Protein AF-A0A2N1N362-F1 (afdb_monomer_lite)

pLDDT: mean 77.59, std 15.9, range [37.56, 96.62]

Foldseek 3Di:
DVVVVVVVCVVDPPDDDDDADQLVRLVCQLQVQLCVVCVVVLVVVLVVLVVCLPDPVNLVVQCVVCVVVVHDDDRDDSDPPPPPDPVVVVVVVVCVPPPDNDPVNRVVVLVVVVCVLPPCPDPPPPSPSSSVVSVVSSCVNVVVVPPPPPD

Radius of gyration: 21.77 Å; chains: 1; bounding box: 70×34×48 Å

Sequence (151 aa):
MVSCARQLSLKFEHNDFIHYRCVAHILNLIVSTGLDIVKKNIKKLRKLMKVIKKSTKILEELENLSQLNNEVFLRPIINIKTRWNKSFNNATIDLSAQSHSTIAHSRVILLAIKIDLYANRGEDSLLKNVIIPMREKFKTYYEVLKEPTHI

Secondary structure (DSSP, 8-state):
-HHHHHHHHHHSTT-----PPPHHHHHHHHHHHHHHHHHHHHHHHHHHHHHHHH-HHHHHHHHHHHHHTT-PPPPP-S-------HHHHHHHHHHHHSSS--HHHHHHHHHHHHHHHH----TT-TTHHHHHHHHHHHHHHHGGGTS----

InterPro domains:
  IPR012337 Ribonuclease H-like superfamily [SSF53098] (14-146)
  IPR052035 Zinc finger BED domain-containing [PTHR46481] (12-93)

Structure (mmCIF, N/CA/C/O backbone):
data_AF-A0A2N1N362-F1
#
_entry.id   AF-A0A2N1N362-F1
#
loop_
_atom_site.group_PDB
_atom_site.id
_atom_site.type_symbol
_atom_site.label_atom_id
_atom_site.label_alt_id
_atom_site.label_comp_id
_atom_site.label_asym_id
_atom_site.label_entity_id
_atom_site.label_seq_id
_atom_site.pdbx_PDB_ins_code
_atom_site.Cartn_x
_atom_site.Cartn_y
_atom_site.Cartn_z
_atom_site.occupancy
_atom_site.B_iso_or_equiv
_atom_site.auth_seq_id
_atom_site.auth_comp_id
_atom_site.auth_asym_id
_atom_site.auth_atom_id
_atom_site.pdbx_PDB_model_num
ATOM 1 N N . MET A 1 1 ? 23.377 -5.707 2.893 1.00 48.53 1 MET A N 1
ATOM 2 C CA . MET A 1 1 ? 23.562 -5.863 1.430 1.00 48.53 1 MET A CA 1
ATOM 3 C C . MET A 1 1 ? 24.722 -5.041 0.871 1.00 48.53 1 MET A C 1
ATOM 5 O O . MET A 1 1 ? 25.555 -5.647 0.220 1.00 48.53 1 MET A O 1
ATOM 9 N N . VAL A 1 2 ? 24.867 -3.739 1.174 1.00 48.72 2 VAL A N 1
ATOM 10 C CA . VAL A 1 2 ? 26.028 -2.922 0.718 1.00 48.72 2 VAL A CA 1
ATOM 11 C C . VAL A 1 2 ? 27.387 -3.520 1.128 1.00 48.72 2 VAL A C 1
ATOM 13 O O . VAL A 1 2 ? 28.341 -3.482 0.360 1.00 48.72 2 VAL A O 1
ATOM 16 N N . SER A 1 3 ? 27.451 -4.149 2.307 1.00 52.03 3 SER A N 1
ATOM 17 C CA . SER A 1 3 ? 28.644 -4.857 2.799 1.00 52.03 3 SER A CA 1
ATOM 18 C C . SER A 1 3 ? 29.088 -6.021 1.891 1.00 52.03 3 SER A C 1
ATOM 20 O O . SER A 1 3 ? 30.275 -6.156 1.619 1.00 52.03 3 SER A O 1
ATOM 22 N N . CYS A 1 4 ? 28.150 -6.801 1.341 1.00 55.31 4 CYS A N 1
ATOM 23 C CA . CYS A 1 4 ? 28.477 -7.970 0.518 1.00 55.31 4 CYS A CA 1
ATOM 24 C C . CYS A 1 4 ? 29.042 -7.559 -0.851 1.00 55.31 4 CYS A C 1
ATOM 26 O O . CYS A 1 4 ? 30.064 -8.084 -1.272 1.00 55.31 4 CYS A O 1
ATOM 28 N N . ALA A 1 5 ? 28.445 -6.552 -1.501 1.00 58.78 5 ALA A N 1
ATOM 29 C CA . ALA A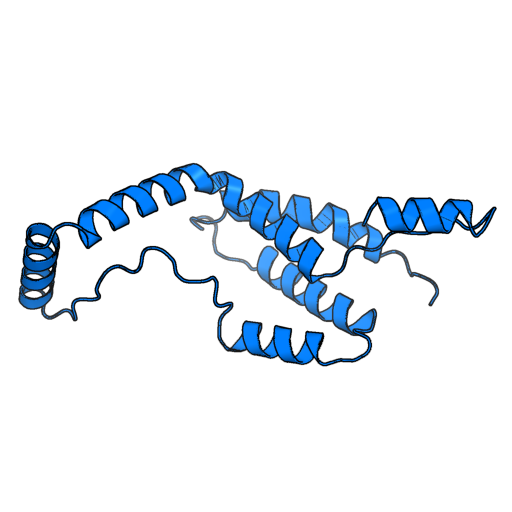 1 5 ? 28.956 -6.027 -2.771 1.00 58.78 5 ALA A CA 1
ATOM 30 C C . ALA A 1 5 ? 30.394 -5.498 -2.629 1.00 58.78 5 ALA A C 1
ATOM 32 O O . ALA A 1 5 ? 31.255 -5.831 -3.432 1.00 58.78 5 ALA A O 1
ATOM 33 N N . ARG A 1 6 ? 30.680 -4.759 -1.548 1.00 60.78 6 ARG A N 1
ATOM 34 C CA . ARG A 1 6 ? 32.031 -4.261 -1.257 1.00 60.78 6 ARG A CA 1
ATOM 35 C C . ARG A 1 6 ? 33.029 -5.393 -0.991 1.00 60.78 6 ARG A C 1
ATOM 37 O O . ARG A 1 6 ? 34.167 -5.307 -1.434 1.00 60.78 6 ARG A O 1
ATOM 44 N N . GLN A 1 7 ? 32.614 -6.447 -0.288 1.00 66.56 7 GLN A N 1
ATOM 45 C CA . GLN A 1 7 ? 33.455 -7.625 -0.048 1.00 66.56 7 GLN A CA 1
ATOM 46 C C . GLN A 1 7 ? 33.730 -8.422 -1.331 1.00 66.56 7 GLN A C 1
ATOM 48 O O . GLN A 1 7 ? 34.830 -8.938 -1.489 1.00 66.56 7 GLN A O 1
ATOM 53 N N . LEU A 1 8 ? 32.769 -8.494 -2.256 1.00 64.44 8 LEU A N 1
ATOM 54 C CA . LEU A 1 8 ? 32.941 -9.150 -3.555 1.00 64.44 8 LEU A CA 1
ATOM 55 C C . LEU A 1 8 ? 33.874 -8.352 -4.474 1.00 64.44 8 LEU A C 1
ATOM 57 O O . LEU A 1 8 ? 34.797 -8.938 -5.028 1.00 64.44 8 LEU A O 1
ATOM 61 N N . SER A 1 9 ? 33.721 -7.027 -4.557 1.00 64.00 9 SER A N 1
ATOM 62 C CA . SER A 1 9 ? 34.628 -6.164 -5.333 1.00 64.00 9 SER A CA 1
ATOM 63 C C . SER A 1 9 ? 36.080 -6.215 -4.848 1.00 64.00 9 SER A C 1
ATOM 65 O O . SER A 1 9 ? 36.991 -6.089 -5.653 1.00 64.00 9 SER A O 1
ATOM 67 N N . LEU A 1 10 ? 36.305 -6.414 -3.544 1.00 68.56 10 LEU A N 1
ATOM 68 C CA . LEU A 1 10 ? 37.652 -6.598 -2.987 1.00 68.56 10 LEU A CA 1
ATOM 69 C C . LEU A 1 10 ? 38.233 -7.989 -3.274 1.00 68.56 10 LEU A C 1
ATOM 71 O O . LEU A 1 10 ? 39.446 -8.150 -3.289 1.00 68.56 10 LEU A O 1
ATOM 75 N N . LYS A 1 11 ? 37.378 -9.003 -3.440 1.00 68.81 11 LYS A N 1
ATOM 76 C CA . LYS A 1 11 ? 37.794 -10.402 -3.618 1.00 68.81 11 LYS A CA 1
ATOM 77 C C . LYS A 1 11 ? 38.011 -10.778 -5.084 1.00 68.81 11 LYS A C 1
ATOM 79 O O . LYS A 1 11 ? 38.733 -11.726 -5.367 1.00 68.81 11 LYS A O 1
ATOM 84 N N . PHE A 1 12 ? 37.379 -10.047 -5.995 1.00 66.38 12 PHE A N 1
ATOM 85 C CA . PHE A 1 12 ? 37.507 -10.210 -7.435 1.00 66.38 12 PHE A CA 1
ATOM 86 C C . PHE A 1 12 ? 37.958 -8.869 -8.014 1.00 66.38 12 PHE A C 1
ATOM 88 O O . PHE A 1 12 ? 37.139 -8.070 -8.474 1.00 66.38 12 PHE A O 1
ATOM 95 N N . GLU A 1 13 ? 39.261 -8.598 -7.903 1.00 55.06 13 GLU A N 1
ATOM 96 C CA . GLU A 1 13 ? 39.890 -7.419 -8.497 1.00 55.06 13 GLU A CA 1
ATOM 97 C C . GLU A 1 13 ? 39.521 -7.350 -9.989 1.00 55.06 13 GLU A C 1
ATOM 99 O O . GLU A 1 13 ? 39.734 -8.307 -10.730 1.00 55.06 13 GLU A O 1
ATOM 104 N N . HIS A 1 14 ? 38.943 -6.217 -10.403 1.00 55.12 14 HIS A N 1
ATOM 105 C CA . HIS A 1 14 ? 38.547 -5.872 -11.780 1.00 55.12 14 HIS A CA 1
ATOM 106 C C . HIS A 1 14 ? 37.207 -6.386 -12.337 1.00 55.12 14 HIS A C 1
ATOM 108 O O . HIS A 1 14 ? 36.994 -6.256 -13.539 1.00 55.12 14 HIS A O 1
ATOM 114 N N . ASN A 1 15 ? 36.259 -6.852 -11.514 1.00 57.31 15 ASN A N 1
ATOM 115 C CA . ASN A 1 15 ? 34.876 -7.036 -11.986 1.00 57.31 15 ASN A CA 1
ATOM 116 C C . ASN A 1 15 ? 33.924 -5.943 -11.477 1.00 57.31 15 ASN A C 1
ATOM 118 O O . ASN A 1 15 ? 33.739 -5.759 -10.270 1.00 57.31 15 ASN A O 1
ATOM 122 N N . ASP A 1 16 ? 33.259 -5.264 -12.416 1.00 59.34 16 ASP A N 1
ATOM 123 C CA . ASP A 1 16 ? 32.153 -4.349 -12.137 1.00 59.34 16 ASP A CA 1
ATOM 124 C C . ASP A 1 16 ? 30.920 -5.151 -11.697 1.00 59.34 16 ASP A C 1
ATOM 126 O O . ASP A 1 16 ? 30.121 -5.641 -12.496 1.00 59.34 16 ASP A O 1
ATOM 130 N N . PHE A 1 17 ? 30.759 -5.320 -10.385 1.00 58.50 17 PHE A N 1
ATOM 131 C CA . PHE A 1 17 ? 29.572 -5.961 -9.829 1.00 58.50 17 PHE A CA 1
ATOM 132 C C . PHE A 1 17 ? 28.375 -5.011 -9.871 1.00 58.50 17 PHE A C 1
ATOM 134 O O . PHE A 1 17 ? 28.291 -4.044 -9.109 1.00 58.50 17 PHE A O 1
ATOM 141 N N . ILE A 1 18 ? 27.386 -5.338 -10.702 1.00 60.62 18 ILE A N 1
ATOM 142 C CA . ILE A 1 18 ? 26.112 -4.620 -10.732 1.00 60.62 18 ILE A CA 1
ATOM 143 C C . ILE A 1 18 ? 25.210 -5.151 -9.613 1.00 60.62 18 ILE A C 1
ATOM 145 O O . ILE A 1 18 ? 24.771 -6.302 -9.611 1.00 60.62 18 ILE A O 1
ATOM 149 N N . HIS A 1 19 ? 24.911 -4.300 -8.631 1.00 66.31 19 HIS A N 1
ATOM 150 C CA . HIS A 1 19 ? 24.011 -4.658 -7.537 1.00 66.31 19 HIS A CA 1
ATOM 151 C C . HIS A 1 19 ? 22.538 -4.536 -7.965 1.00 66.31 19 HIS A C 1
ATOM 153 O O . HIS A 1 19 ? 21.933 -3.459 -7.891 1.00 66.31 19 HIS A O 1
ATOM 159 N N . TYR A 1 20 ? 21.912 -5.664 -8.294 1.00 68.50 20 TYR A N 1
ATOM 160 C CA . TYR A 1 20 ? 20.466 -5.740 -8.512 1.00 68.50 20 TYR A CA 1
ATOM 161 C C . TYR A 1 20 ? 19.700 -5.869 -7.189 1.00 68.50 20 TYR A C 1
ATOM 163 O O . TYR A 1 20 ? 20.052 -6.640 -6.298 1.00 68.50 20 TYR A O 1
ATOM 171 N N . ARG A 1 21 ? 18.618 -5.098 -7.040 1.00 72.75 21 ARG A N 1
ATOM 172 C CA . ARG A 1 21 ? 17.688 -5.228 -5.906 1.00 72.75 21 ARG A CA 1
ATOM 173 C C . ARG A 1 21 ? 16.653 -6.302 -6.239 1.00 72.75 21 ARG A C 1
ATOM 175 O O . ARG A 1 21 ? 16.114 -6.290 -7.341 1.00 72.75 21 ARG A O 1
ATOM 182 N N . CYS A 1 22 ? 16.318 -7.179 -5.291 1.00 78.94 22 CYS A N 1
ATOM 183 C CA . CYS A 1 22 ? 15.215 -8.120 -5.499 1.00 78.94 22 CYS A CA 1
ATOM 184 C C . CYS A 1 22 ? 13.883 -7.370 -5.666 1.00 78.94 22 CYS A C 1
ATOM 186 O O . CYS A 1 22 ? 13.694 -6.272 -5.127 1.00 78.94 22 CYS A O 1
ATOM 188 N N . VAL A 1 23 ? 12.935 -7.971 -6.387 1.00 80.38 23 VAL A N 1
ATOM 189 C CA . VAL A 1 23 ? 11.653 -7.317 -6.688 1.00 80.38 23 VAL A CA 1
ATOM 190 C C . VAL A 1 23 ? 10.860 -6.995 -5.424 1.00 80.38 23 VAL A C 1
ATOM 192 O O . VAL A 1 23 ? 10.273 -5.920 -5.337 1.00 80.38 23 VAL A O 1
ATOM 195 N N . ALA A 1 24 ? 10.914 -7.856 -4.405 1.00 79.94 24 ALA A N 1
ATOM 196 C CA . ALA A 1 24 ? 10.298 -7.583 -3.108 1.00 79.94 24 ALA A CA 1
ATOM 197 C C . ALA A 1 24 ? 10.847 -6.294 -2.467 1.00 79.94 24 ALA A C 1
ATOM 199 O O . ALA A 1 24 ? 10.089 -5.487 -1.929 1.00 79.94 24 ALA A O 1
ATOM 200 N N . HIS A 1 25 ? 12.158 -6.058 -2.576 1.00 81.31 25 HIS A N 1
ATOM 201 C CA . HIS A 1 25 ? 12.791 -4.843 -2.062 1.00 81.31 25 HIS A CA 1
ATOM 202 C C . HIS A 1 25 ? 12.408 -3.608 -2.880 1.00 81.31 25 HIS A C 1
ATOM 204 O O . HIS A 1 25 ? 12.097 -2.566 -2.306 1.00 81.31 25 HIS A O 1
ATOM 210 N N . ILE A 1 26 ? 12.375 -3.722 -4.211 1.00 86.25 26 ILE A N 1
ATOM 211 C CA . ILE A 1 26 ? 11.909 -2.649 -5.105 1.00 86.25 26 ILE A CA 1
ATOM 212 C C . ILE A 1 26 ? 10.463 -2.267 -4.763 1.00 86.25 26 ILE A C 1
ATOM 214 O O . ILE A 1 26 ? 10.167 -1.093 -4.545 1.00 86.25 26 ILE A O 1
ATOM 218 N N . LEU A 1 27 ? 9.581 -3.258 -4.637 1.00 86.19 27 LEU A N 1
ATOM 219 C CA . LEU A 1 27 ? 8.179 -3.062 -4.288 1.00 86.19 27 LEU A CA 1
ATOM 220 C C . LEU A 1 27 ? 8.019 -2.392 -2.921 1.00 86.19 27 LEU A C 1
ATOM 222 O O . LEU A 1 27 ? 7.263 -1.430 -2.798 1.00 86.19 27 LEU A O 1
ATOM 226 N N . ASN A 1 28 ? 8.774 -2.833 -1.913 1.00 85.88 28 ASN A N 1
ATOM 227 C CA . ASN A 1 28 ?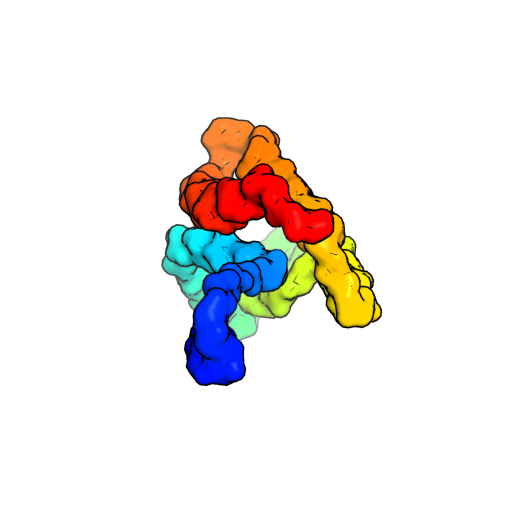 8.761 -2.207 -0.594 1.00 85.88 28 ASN A CA 1
ATOM 228 C C . ASN A 1 28 ? 9.168 -0.725 -0.653 1.00 85.88 28 ASN A C 1
ATOM 230 O O . ASN A 1 28 ? 8.531 0.111 -0.014 1.00 85.88 28 ASN A O 1
ATOM 234 N N . LEU A 1 29 ? 10.191 -0.377 -1.439 1.00 89.25 29 LEU A N 1
ATOM 235 C CA . LEU A 1 29 ? 10.631 1.013 -1.608 1.00 89.25 29 LEU A CA 1
ATOM 236 C C . LEU A 1 29 ? 9.576 1.871 -2.308 1.00 89.25 29 LEU A C 1
ATOM 238 O O . LEU A 1 29 ? 9.341 3.007 -1.894 1.00 89.25 29 LEU A O 1
ATOM 242 N N . ILE A 1 30 ? 8.924 1.329 -3.338 1.00 91.31 30 ILE A N 1
ATOM 243 C CA . ILE A 1 30 ? 7.844 2.012 -4.056 1.00 91.31 30 ILE A CA 1
ATOM 244 C C . ILE A 1 30 ? 6.675 2.269 -3.107 1.00 91.31 30 ILE A C 1
ATOM 246 O O . ILE A 1 30 ? 6.285 3.416 -2.915 1.00 91.31 30 ILE A O 1
ATOM 250 N N . VAL A 1 31 ? 6.160 1.225 -2.453 1.00 89.00 31 VAL A N 1
ATOM 251 C CA . VAL A 1 31 ? 5.015 1.330 -1.536 1.00 89.00 31 VAL A CA 1
ATOM 252 C C . VAL A 1 31 ? 5.324 2.255 -0.363 1.00 89.00 31 VAL A C 1
ATOM 254 O O . VAL A 1 31 ? 4.498 3.098 -0.025 1.00 89.00 31 VAL A O 1
ATOM 257 N N . SER A 1 32 ? 6.521 2.163 0.221 1.00 88.06 32 SER A N 1
ATOM 258 C CA . SER A 1 32 ? 6.935 3.051 1.316 1.00 88.06 32 SER A CA 1
ATOM 259 C C . SER A 1 32 ? 6.910 4.521 0.902 1.00 88.06 32 SER A C 1
ATOM 261 O O . SER A 1 32 ? 6.406 5.349 1.657 1.00 88.06 32 SER A O 1
ATOM 263 N N . THR A 1 33 ? 7.364 4.829 -0.318 1.00 93.06 33 THR A N 1
ATOM 264 C CA . THR A 1 33 ? 7.336 6.195 -0.866 1.00 93.06 33 THR A CA 1
ATOM 265 C C . THR A 1 33 ? 5.910 6.750 -0.910 1.00 93.06 33 THR A C 1
ATOM 267 O O . THR A 1 33 ? 5.670 7.874 -0.478 1.00 93.06 33 THR A O 1
ATOM 270 N N . GLY A 1 34 ? 4.939 5.950 -1.360 1.00 91.00 34 GLY A N 1
ATOM 271 C CA . GLY A 1 34 ? 3.532 6.357 -1.347 1.00 91.00 34 GLY A CA 1
ATOM 272 C C . GLY A 1 34 ? 2.956 6.481 0.069 1.00 91.00 34 GLY A C 1
ATOM 273 O O . GLY A 1 34 ? 2.265 7.450 0.392 1.00 91.00 34 GLY A O 1
ATOM 274 N N . LEU A 1 35 ? 3.260 5.519 0.946 1.00 89.56 35 LEU A N 1
ATOM 275 C CA . LEU A 1 35 ? 2.772 5.509 2.327 1.00 89.56 35 LEU A CA 1
ATOM 276 C C . LEU A 1 35 ? 3.279 6.694 3.151 1.00 89.56 35 LEU A C 1
ATOM 278 O O . LEU A 1 35 ? 2.578 7.127 4.068 1.00 89.56 35 LEU A O 1
ATOM 282 N N . ASP A 1 36 ? 4.462 7.226 2.843 1.00 91.31 36 ASP A N 1
ATOM 283 C CA . ASP A 1 36 ? 5.014 8.374 3.559 1.00 91.31 36 ASP A CA 1
ATOM 284 C C . ASP A 1 36 ? 4.145 9.635 3.413 1.00 91.31 36 ASP A C 1
ATOM 286 O O . ASP A 1 36 ? 4.011 10.389 4.379 1.00 91.31 36 ASP A O 1
ATOM 290 N N . ILE A 1 37 ? 3.440 9.802 2.290 1.00 92.94 37 ILE A N 1
ATOM 291 C CA . ILE A 1 37 ? 2.527 10.936 2.058 1.00 92.94 37 ILE A CA 1
ATOM 292 C C . ILE A 1 37 ? 1.333 10.892 3.009 1.00 92.94 37 ILE A C 1
ATOM 294 O O . ILE A 1 37 ? 0.958 11.890 3.622 1.00 92.94 37 ILE A O 1
ATOM 298 N N . VAL A 1 38 ? 0.741 9.710 3.176 1.00 89.56 38 VAL A N 1
ATOM 299 C CA . VAL A 1 38 ? -0.452 9.504 4.013 1.00 89.56 38 VAL A CA 1
ATOM 300 C C . VAL A 1 38 ? -0.107 9.094 5.444 1.00 89.56 38 VAL A C 1
ATOM 302 O O . VAL A 1 38 ? -0.991 8.856 6.269 1.00 89.56 38 VAL A O 1
ATOM 305 N N . LYS A 1 39 ? 1.182 9.054 5.797 1.00 89.62 39 LYS A N 1
ATOM 306 C CA . LYS A 1 39 ? 1.689 8.587 7.094 1.00 89.62 39 LYS A CA 1
ATOM 307 C C . LYS A 1 39 ? 1.059 9.310 8.274 1.00 89.62 39 LYS A C 1
ATOM 309 O O . LYS A 1 39 ? 0.750 8.681 9.289 1.00 89.62 39 LYS A O 1
ATOM 314 N N . LYS A 1 40 ? 0.850 10.627 8.163 1.00 91.62 40 LYS A N 1
ATOM 315 C CA . LYS A 1 40 ? 0.213 11.436 9.216 1.00 91.62 40 LYS A CA 1
ATOM 316 C C . LYS A 1 40 ? -1.251 11.036 9.409 1.00 91.62 40 LYS A C 1
ATOM 318 O O . LYS A 1 40 ? -1.671 10.830 10.548 1.00 91.62 40 LYS A O 1
ATOM 323 N N . ASN A 1 41 ? -2.002 10.874 8.322 1.00 90.25 41 ASN A N 1
ATOM 324 C CA . ASN A 1 41 ? -3.398 10.434 8.342 1.00 90.25 41 ASN A CA 1
ATOM 325 C C . ASN A 1 41 ? -3.514 9.020 8.918 1.00 90.25 41 ASN A C 1
ATOM 327 O O . ASN A 1 41 ? -4.296 8.803 9.839 1.00 90.25 41 ASN A O 1
ATOM 331 N N . ILE A 1 42 ? -2.652 8.097 8.482 1.00 88.12 42 ILE A N 1
ATOM 332 C CA . ILE A 1 42 ? -2.581 6.734 9.023 1.00 88.12 42 ILE A CA 1
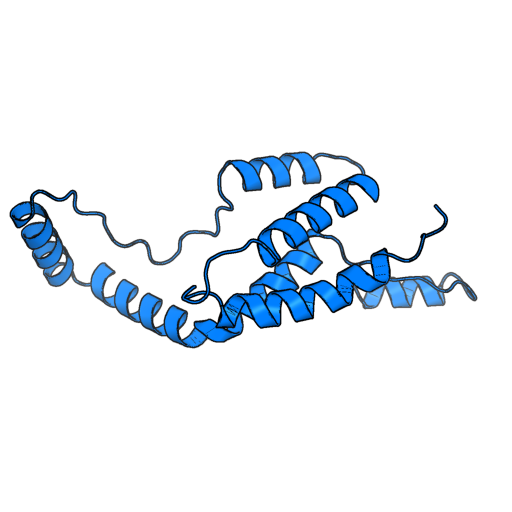ATOM 333 C C . ILE A 1 42 ? -2.295 6.758 10.533 1.00 88.12 42 ILE A C 1
ATOM 335 O O . ILE A 1 42 ? -2.937 6.039 11.298 1.00 88.12 42 ILE A O 1
ATOM 339 N N . LYS A 1 43 ? -1.353 7.589 11.001 1.00 90.25 43 LYS A N 1
ATOM 340 C CA . LYS A 1 43 ? -1.060 7.735 12.439 1.00 90.25 43 LYS A CA 1
ATOM 341 C C . LYS A 1 43 ? -2.271 8.253 13.222 1.00 90.25 43 LYS A C 1
ATOM 343 O O . LYS A 1 43 ? -2.569 7.707 14.284 1.00 90.25 43 LYS A O 1
ATOM 348 N N . LYS A 1 44 ? -2.969 9.273 12.708 1.00 92.81 44 LYS A N 1
ATOM 349 C CA . LYS A 1 44 ? -4.193 9.814 13.325 1.00 92.81 44 LYS A CA 1
ATOM 350 C C . LYS A 1 44 ? -5.290 8.752 13.404 1.00 92.81 44 LYS A C 1
ATOM 352 O O . LYS A 1 44 ? -5.813 8.516 14.490 1.00 92.81 44 LYS A O 1
ATOM 357 N N . LEU A 1 45 ? -5.557 8.059 12.298 1.00 90.81 45 LEU A N 1
ATOM 358 C CA . LEU A 1 45 ? -6.546 6.984 12.233 1.00 90.81 45 LEU A CA 1
ATOM 359 C C . LEU A 1 45 ? -6.216 5.864 13.226 1.00 90.81 45 LEU A C 1
ATOM 361 O O . LEU A 1 45 ? -7.068 5.455 14.005 1.00 90.81 45 LEU A O 1
ATOM 365 N N . ARG A 1 46 ? -4.953 5.425 13.291 1.00 90.56 46 ARG A N 1
ATOM 366 C CA . ARG A 1 46 ? -4.512 4.424 14.277 1.00 90.56 46 ARG A CA 1
ATOM 367 C C . ARG A 1 46 ? -4.699 4.890 15.719 1.00 90.56 46 ARG A C 1
ATOM 369 O O . ARG A 1 46 ? -5.024 4.068 16.572 1.00 90.56 46 ARG A O 1
ATOM 376 N N . LYS A 1 47 ? -4.478 6.175 16.016 1.00 92.25 47 LYS A N 1
ATOM 377 C CA . LYS A 1 47 ? -4.719 6.736 17.355 1.00 92.25 47 LYS A CA 1
ATOM 378 C C . LYS A 1 47 ? -6.210 6.704 17.694 1.00 92.25 47 LYS A C 1
ATOM 380 O O . LYS A 1 47 ? -6.552 6.228 18.770 1.00 92.25 47 LYS A O 1
ATOM 385 N N . LEU A 1 48 ? -7.073 7.119 16.768 1.00 92.19 48 LEU A N 1
ATOM 386 C CA . LEU A 1 48 ? -8.526 7.049 16.930 1.00 92.19 48 LEU A CA 1
ATOM 387 C C . LEU A 1 48 ? -8.998 5.606 17.153 1.00 92.19 48 LEU A C 1
ATOM 389 O O . LEU A 1 48 ? -9.680 5.323 18.130 1.00 92.19 48 LEU A O 1
ATOM 393 N N . MET A 1 49 ? -8.547 4.667 16.319 1.00 91.62 49 MET A N 1
ATOM 394 C CA . MET A 1 49 ? -8.905 3.251 16.446 1.00 91.62 49 MET A CA 1
ATOM 395 C C . MET A 1 49 ? -8.457 2.641 17.776 1.00 91.62 49 MET A C 1
ATOM 397 O O . MET A 1 49 ? -9.158 1.803 18.334 1.00 91.62 49 MET A O 1
ATOM 401 N N . LYS A 1 50 ? -7.315 3.079 18.324 1.00 91.88 50 LYS A N 1
ATOM 402 C CA . LYS A 1 50 ? -6.879 2.690 19.674 1.00 91.88 50 LYS A CA 1
ATOM 403 C C . LYS A 1 50 ? -7.813 3.209 20.765 1.00 91.88 50 LYS A C 1
ATOM 405 O O . LYS A 1 50 ? -8.017 2.489 21.735 1.00 91.88 50 LYS A O 1
ATOM 410 N N . VAL A 1 51 ? -8.336 4.427 20.628 1.00 93.19 51 VAL A N 1
ATOM 411 C CA . VAL A 1 51 ? -9.299 4.999 21.583 1.00 93.19 51 VAL A CA 1
ATOM 412 C C . VAL A 1 51 ? -10.603 4.213 21.533 1.00 93.19 51 VAL A C 1
ATOM 414 O O . VAL A 1 51 ? -11.030 3.702 22.562 1.00 93.19 51 VAL A O 1
ATOM 417 N N . ILE A 1 52 ? -11.162 4.026 20.334 1.00 93.25 52 ILE A N 1
ATOM 418 C CA . ILE A 1 52 ? -12.416 3.287 20.136 1.00 93.25 52 ILE A CA 1
ATOM 419 C C . ILE A 1 52 ? -12.285 1.863 20.678 1.00 93.25 52 ILE A C 1
ATOM 421 O O . ILE A 1 52 ? -13.081 1.445 21.504 1.00 93.25 52 ILE A O 1
ATOM 425 N N . LYS A 1 53 ? -11.222 1.137 20.311 1.00 90.75 53 LYS A N 1
ATOM 426 C CA . LYS A 1 53 ? -11.022 -0.245 20.771 1.00 90.75 53 LYS A CA 1
ATOM 427 C C . LYS A 1 53 ? -10.888 -0.373 22.297 1.00 90.75 53 LYS A C 1
ATOM 429 O O . LYS A 1 53 ? -11.184 -1.434 22.834 1.00 90.75 53 LYS A O 1
ATOM 434 N N . LYS A 1 54 ? -10.391 0.659 22.986 1.00 92.31 54 LYS A N 1
ATOM 435 C CA . LYS A 1 54 ? -10.205 0.646 24.447 1.00 92.31 54 LYS A CA 1
ATOM 436 C C . LYS A 1 54 ? -11.453 1.059 25.225 1.00 92.31 54 LYS A C 1
ATOM 438 O O . LYS A 1 54 ? -11.510 0.787 26.417 1.00 92.31 54 LYS A O 1
ATOM 443 N N . SER A 1 55 ? -12.403 1.739 24.592 1.00 95.44 55 SER A N 1
ATOM 444 C CA . SER A 1 55 ? -13.603 2.234 25.258 1.00 95.44 55 SER A CA 1
ATOM 445 C C . SER A 1 55 ? -14.770 1.288 25.005 1.00 95.44 55 SER A C 1
ATOM 447 O O . SER A 1 55 ? -15.255 1.189 23.881 1.00 95.44 55 SER A O 1
ATOM 449 N N . THR A 1 56 ? -15.234 0.609 26.055 1.00 94.50 56 THR A N 1
ATOM 450 C CA . THR A 1 56 ? -16.444 -0.225 25.991 1.00 94.50 56 THR A CA 1
ATOM 451 C C . THR A 1 56 ? -17.669 0.609 25.634 1.00 94.50 56 THR A C 1
ATOM 453 O O . THR A 1 56 ? -18.377 0.254 24.702 1.00 94.50 56 THR A O 1
ATOM 456 N N . LYS A 1 57 ? -17.823 1.782 26.261 1.00 96.62 57 LYS A N 1
ATOM 457 C CA . LYS A 1 57 ? -18.923 2.716 25.994 1.00 96.62 57 LYS A CA 1
ATOM 458 C C . LYS A 1 57 ? -19.024 3.115 24.517 1.00 96.62 57 LYS A C 1
ATOM 460 O O . LYS A 1 57 ? -20.096 3.022 23.938 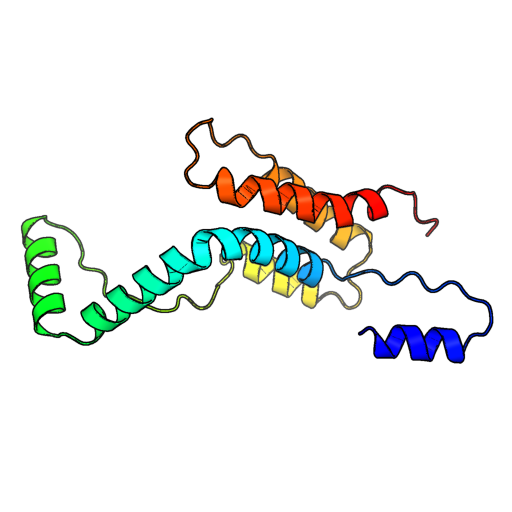1.00 96.62 57 LYS A O 1
ATOM 465 N N . ILE A 1 58 ? -17.912 3.514 23.887 1.00 95.38 58 ILE A N 1
ATOM 466 C CA . ILE A 1 58 ? -17.930 3.882 22.459 1.00 95.38 58 ILE A CA 1
ATOM 467 C C . ILE A 1 58 ? -18.264 2.663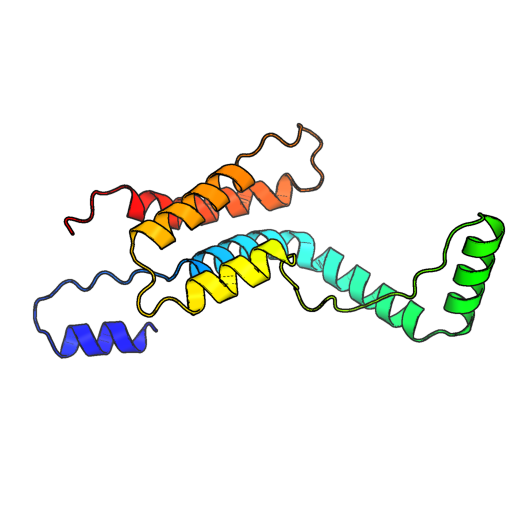 21.588 1.00 95.38 58 ILE A C 1
ATOM 469 O O . ILE A 1 58 ? -18.966 2.797 20.593 1.00 95.38 58 ILE A O 1
ATOM 473 N N . LEU A 1 59 ? -17.754 1.474 21.927 1.00 95.06 59 LEU A N 1
ATOM 474 C CA . LEU A 1 59 ? -18.066 0.258 21.171 1.00 95.06 59 LEU A CA 1
ATOM 475 C C . LEU A 1 59 ? -19.551 -0.103 21.260 1.00 95.06 59 LEU A C 1
ATOM 477 O O . LEU A 1 59 ? -20.127 -0.438 20.235 1.00 95.06 59 LEU A O 1
ATOM 481 N N . GLU A 1 60 ? -20.155 0.005 22.442 1.00 95.56 60 GLU A N 1
ATOM 482 C CA . GLU A 1 60 ? -21.589 -0.220 22.652 1.00 95.56 60 GLU A CA 1
ATOM 483 C C . GLU A 1 60 ? -22.435 0.808 21.891 1.00 95.56 60 GLU A C 1
ATOM 485 O O . GLU A 1 60 ? -23.379 0.436 21.203 1.00 95.56 60 GLU A O 1
ATOM 490 N N . GLU A 1 61 ? -22.067 2.092 21.935 1.00 95.62 61 GLU A N 1
ATOM 491 C CA . GLU A 1 61 ? -22.750 3.136 21.161 1.00 95.62 61 GLU A CA 1
ATOM 492 C C . GLU A 1 61 ? -22.679 2.866 19.649 1.00 95.62 61 GLU A C 1
ATOM 494 O O . GLU A 1 61 ? -23.689 2.968 18.955 1.00 95.62 61 GLU A O 1
ATOM 499 N N . LEU A 1 62 ? -21.512 2.472 19.129 1.00 94.69 62 LEU A N 1
ATOM 500 C CA . LEU A 1 62 ? -21.351 2.122 17.714 1.00 94.69 62 LEU A CA 1
ATOM 501 C C . LEU A 1 62 ? -22.128 0.854 17.328 1.00 94.69 62 LEU A C 1
ATOM 503 O O . LEU A 1 62 ? -22.672 0.781 16.226 1.00 94.69 62 LEU A O 1
ATOM 507 N N . GLU A 1 63 ? -22.181 -0.140 18.214 1.00 95.25 63 GLU A N 1
ATOM 508 C CA . GLU A 1 63 ? -22.934 -1.378 18.005 1.00 95.25 63 GLU A CA 1
ATOM 509 C C . GLU A 1 63 ? -24.441 -1.099 17.961 1.00 95.25 63 GLU A C 1
ATOM 511 O O . GLU A 1 63 ? -25.110 -1.525 17.021 1.00 95.25 63 GLU A O 1
ATOM 516 N N . ASN A 1 64 ? -24.949 -0.278 18.883 1.00 96.00 64 ASN A N 1
ATOM 517 C CA . ASN A 1 64 ? -26.345 0.162 18.896 1.00 96.00 64 ASN A CA 1
ATOM 518 C C . ASN A 1 64 ? -26.709 0.953 17.631 1.00 96.00 64 ASN A C 1
ATOM 520 O O . ASN A 1 64 ? -27.753 0.709 17.030 1.00 96.00 64 ASN A O 1
ATOM 524 N N . LEU A 1 65 ? -25.843 1.871 17.186 1.00 95.75 65 LEU A N 1
ATOM 525 C CA . LEU A 1 65 ? -26.048 2.610 15.934 1.00 95.75 65 LEU A CA 1
ATOM 526 C C . LEU A 1 65 ? -26.084 1.680 14.714 1.00 95.75 65 LEU A C 1
ATOM 528 O O . LEU A 1 65 ? -26.904 1.875 13.821 1.00 95.75 65 LEU A O 1
ATOM 532 N N . SER A 1 66 ? -25.229 0.655 14.689 1.00 94.50 66 SER A N 1
ATOM 533 C CA . SER A 1 66 ? -25.224 -0.337 13.606 1.00 94.50 66 SER A CA 1
ATOM 534 C C . SER A 1 66 ? -26.529 -1.136 13.593 1.00 94.50 66 SER A C 1
ATOM 536 O O . SER A 1 66 ? -27.136 -1.298 12.539 1.00 94.50 66 SER A O 1
ATOM 538 N N . GLN A 1 67 ? -27.015 -1.562 14.765 1.00 94.31 67 GLN A N 1
ATOM 539 C CA . GLN A 1 67 ? -28.295 -2.266 14.898 1.00 94.31 67 GLN A CA 1
ATOM 540 C C . GLN A 1 67 ? -29.480 -1.406 14.441 1.00 94.31 67 GLN A C 1
ATOM 542 O O . GLN A 1 67 ? -30.331 -1.897 13.706 1.00 94.31 67 GLN A O 1
ATOM 547 N N . LEU A 1 68 ? -29.512 -0.119 14.809 1.00 96.38 68 LEU A N 1
ATOM 548 C CA . LEU A 1 68 ? -30.547 0.823 14.359 1.00 96.38 68 LEU A CA 1
ATOM 549 C C . LEU A 1 68 ? -30.571 0.988 12.832 1.00 96.38 68 LEU A C 1
ATOM 551 O O . LEU A 1 68 ? -31.638 1.171 12.251 1.00 96.38 68 LEU A O 1
ATOM 555 N N . ASN A 1 69 ? -29.409 0.884 12.186 1.00 95.19 69 ASN A N 1
ATOM 556 C CA . ASN A 1 69 ? -29.273 0.967 10.734 1.00 95.19 69 ASN A CA 1
ATOM 557 C C . ASN A 1 69 ? -29.425 -0.391 10.020 1.00 95.19 69 ASN A C 1
ATOM 559 O O . ASN A 1 69 ? -29.258 -0.449 8.804 1.00 95.19 69 ASN A O 1
ATOM 563 N N . ASN A 1 70 ? -29.737 -1.480 10.737 1.00 94.69 70 ASN A N 1
ATOM 564 C CA . ASN A 1 70 ? -29.726 -2.856 10.216 1.00 94.69 70 ASN A CA 1
ATOM 565 C C . ASN A 1 70 ? -28.380 -3.270 9.583 1.00 94.69 70 ASN A C 1
ATOM 567 O O . ASN A 1 70 ? -28.333 -4.047 8.627 1.00 94.69 70 ASN A O 1
ATOM 571 N N . GLU A 1 71 ? -27.270 -2.771 10.124 1.00 94.81 71 GLU A N 1
ATOM 572 C CA . GLU A 1 71 ? -25.912 -3.086 9.686 1.00 94.81 71 GLU A CA 1
ATOM 573 C C . GLU A 1 71 ? -25.211 -4.042 10.660 1.00 94.81 71 GLU A C 1
ATOM 575 O O . GLU A 1 71 ? -25.380 -3.986 11.881 1.00 94.81 71 GLU A O 1
ATOM 580 N N . VAL A 1 72 ? -24.359 -4.918 10.122 1.00 92.62 72 VAL A N 1
ATOM 581 C CA . VAL A 1 72 ? -23.516 -5.793 10.945 1.00 92.62 72 VAL A CA 1
ATOM 582 C C . VAL A 1 72 ? -22.388 -4.970 11.559 1.00 92.62 72 VAL A C 1
ATOM 584 O O . VAL A 1 72 ? -21.520 -4.457 10.850 1.00 92.62 72 VAL A O 1
ATOM 587 N N . PHE A 1 73 ? -22.347 -4.905 12.889 1.00 92.12 73 PHE A N 1
ATOM 588 C CA . PHE A 1 73 ? -21.261 -4.231 13.588 1.00 92.12 73 PHE A CA 1
ATOM 589 C C . PHE A 1 73 ? -19.941 -5.008 13.461 1.00 92.12 73 PHE A C 1
ATOM 591 O O . PHE A 1 73 ? -19.799 -6.138 13.934 1.00 92.12 73 PHE A O 1
ATOM 598 N N . LEU A 1 74 ? -18.933 -4.375 12.857 1.00 89.06 74 LEU A N 1
ATOM 599 C CA . LEU A 1 74 ? -17.582 -4.923 12.747 1.00 89.06 74 LEU A CA 1
ATOM 600 C C . LEU A 1 74 ? -16.647 -4.250 13.752 1.00 89.06 74 LEU A C 1
ATOM 602 O O . LEU A 1 74 ? -16.369 -3.052 13.678 1.00 89.06 74 LEU A O 1
ATOM 606 N N . ARG A 1 75 ? -16.087 -5.041 14.675 1.00 87.00 75 ARG A N 1
ATOM 607 C CA . ARG A 1 75 ? -15.155 -4.512 15.679 1.00 87.00 75 ARG A CA 1
ATOM 608 C C . ARG A 1 75 ? -13.864 -3.981 15.029 1.00 87.00 75 ARG A C 1
ATOM 610 O O . ARG A 1 75 ? -13.249 -4.686 14.225 1.00 87.00 75 ARG A O 1
ATOM 617 N N . PRO A 1 76 ? -13.374 -2.790 15.429 1.00 84.75 76 PRO A N 1
ATOM 618 C CA . PRO A 1 76 ? -12.168 -2.202 14.852 1.00 84.75 76 PRO A CA 1
ATOM 619 C C . PRO A 1 76 ? -10.897 -3.048 15.025 1.00 84.75 76 PRO A C 1
ATOM 621 O O . PRO A 1 76 ? -10.500 -3.418 16.137 1.00 84.75 76 PRO A O 1
ATOM 624 N N . ILE A 1 77 ? -10.174 -3.256 13.921 1.00 83.00 77 ILE A N 1
ATOM 625 C CA . ILE A 1 77 ? -8.862 -3.915 13.890 1.00 83.00 77 ILE A CA 1
ATOM 626 C C . ILE A 1 77 ? -7.783 -2.862 13.602 1.00 83.00 77 ILE A C 1
ATOM 628 O O . ILE A 1 77 ? -7.697 -2.316 12.509 1.00 83.00 77 ILE A O 1
ATOM 632 N N . ILE A 1 78 ? -6.926 -2.573 14.588 1.00 75.62 78 ILE A N 1
ATOM 633 C CA . ILE A 1 78 ? -5.916 -1.493 14.503 1.00 75.62 78 ILE A CA 1
ATOM 634 C C . ILE A 1 78 ? -4.802 -1.811 13.498 1.00 75.62 78 ILE A C 1
ATOM 636 O O . ILE A 1 78 ? -4.313 -0.929 12.793 1.00 75.62 78 ILE A O 1
ATOM 640 N N . ASN A 1 79 ? -4.372 -3.070 13.476 1.00 68.38 79 ASN A N 1
ATOM 641 C CA . ASN A 1 79 ? -3.341 -3.555 12.579 1.00 68.38 79 ASN A CA 1
ATOM 642 C C . ASN A 1 79 ? -3.924 -4.731 11.814 1.00 68.38 79 ASN A C 1
ATOM 644 O O . ASN A 1 79 ? -3.976 -5.849 12.324 1.00 68.38 79 ASN A O 1
ATOM 648 N N . ILE A 1 80 ? -4.312 -4.487 10.571 1.00 59.62 80 ILE A N 1
ATOM 649 C CA . ILE A 1 80 ? -4.287 -5.553 9.583 1.00 59.62 80 ILE A CA 1
ATOM 650 C C . ILE A 1 80 ? -2.791 -5.833 9.418 1.00 59.62 80 ILE A C 1
ATOM 652 O O . ILE A 1 80 ? -2.067 -4.974 8.908 1.00 59.62 80 ILE A O 1
ATOM 656 N N . LYS A 1 81 ? -2.284 -6.976 9.923 1.00 55.84 81 LYS A N 1
ATOM 657 C CA . LYS A 1 81 ? -1.023 -7.521 9.379 1.00 55.84 81 LYS A CA 1
ATOM 658 C C . LYS A 1 81 ? -1.227 -7.426 7.882 1.00 55.84 81 LYS A C 1
ATOM 660 O O . LYS A 1 81 ? -2.255 -7.937 7.452 1.00 55.84 81 LYS A O 1
ATOM 665 N N . THR A 1 82 ? -0.372 -6.717 7.151 1.00 51.53 82 THR A N 1
ATOM 666 C CA . THR A 1 82 ? -0.447 -6.554 5.695 1.00 51.53 82 THR A CA 1
ATOM 667 C C . THR A 1 82 ? -0.420 -7.938 5.049 1.00 51.53 82 THR A C 1
ATOM 669 O O . THR A 1 82 ? 0.587 -8.402 4.534 1.00 51.53 82 THR A O 1
ATOM 672 N N . ARG A 1 83 ? -1.550 -8.641 5.114 1.00 42.72 83 ARG A N 1
ATOM 673 C CA . ARG A 1 83 ? -1.919 -9.712 4.229 1.00 42.72 83 ARG A CA 1
ATOM 674 C C . ARG A 1 83 ? -2.221 -8.947 2.966 1.00 42.72 83 ARG A C 1
ATOM 676 O O . ARG A 1 83 ? -3.336 -8.491 2.734 1.00 42.72 83 ARG A O 1
ATOM 683 N N . TRP A 1 84 ? -1.171 -8.784 2.175 1.00 47.56 84 TRP A N 1
ATOM 684 C CA . TRP A 1 84 ? -1.272 -9.066 0.760 1.00 47.56 84 TRP A CA 1
ATOM 685 C C . TRP A 1 84 ? -2.439 -10.039 0.557 1.00 47.56 84 TRP A C 1
ATOM 687 O O . TRP A 1 84 ? -2.498 -11.069 1.240 1.00 47.56 84 TRP A O 1
ATOM 697 N N . ASN A 1 85 ? -3.430 -9.636 -0.239 1.00 47.09 85 ASN A N 1
ATOM 698 C CA . ASN A 1 85 ? -4.618 -10.447 -0.503 1.00 47.09 85 ASN A CA 1
ATOM 699 C C . ASN A 1 85 ? -4.215 -11.918 -0.752 1.00 47.09 85 ASN A C 1
ATOM 701 O O . ASN A 1 85 ? -3.080 -12.192 -1.142 1.00 47.09 85 ASN A O 1
ATOM 705 N N . LYS A 1 86 ? -5.104 -12.887 -0.485 1.00 54.00 86 LYS A N 1
ATOM 706 C CA . LYS A 1 86 ? -4.764 -14.325 -0.579 1.00 54.00 86 LYS A CA 1
ATOM 707 C C . LYS A 1 86 ? -4.009 -14.645 -1.879 1.00 54.00 86 LYS A C 1
ATOM 709 O O . LYS A 1 86 ? -3.018 -15.362 -1.841 1.00 54.00 86 LYS A O 1
ATOM 714 N N . SER A 1 87 ? -4.407 -14.007 -2.978 1.00 48.97 87 SER A N 1
ATOM 715 C CA . SER A 1 87 ? -3.744 -14.068 -4.281 1.00 48.97 87 SER A CA 1
ATOM 716 C C . SER A 1 87 ? -2.274 -13.627 -4.258 1.00 48.97 87 SER A C 1
ATOM 718 O O . SER A 1 87 ? -1.419 -14.353 -4.746 1.00 48.97 87 SER A O 1
ATOM 720 N N . PHE A 1 88 ? -1.941 -12.481 -3.664 1.00 55.12 88 PHE A N 1
ATOM 721 C CA . PHE A 1 88 ? -0.567 -11.990 -3.585 1.00 55.12 88 PHE A CA 1
ATOM 722 C C . PHE A 1 88 ? 0.267 -12.751 -2.549 1.00 55.12 88 PHE A C 1
ATOM 724 O O . PHE A 1 88 ? 1.452 -12.984 -2.773 1.00 55.12 88 PHE A O 1
ATOM 731 N N . ASN A 1 89 ? -0.328 -13.188 -1.435 1.00 58.25 89 ASN A N 1
ATOM 732 C CA . ASN A 1 89 ? 0.368 -14.064 -0.490 1.00 58.25 89 ASN A CA 1
ATOM 733 C C . ASN A 1 89 ? 0.741 -15.402 -1.147 1.00 58.25 89 ASN A C 1
ATOM 735 O O . ASN A 1 89 ? 1.876 -15.840 -1.005 1.00 58.25 89 ASN A O 1
ATOM 739 N N . ASN A 1 90 ? -0.182 -16.004 -1.903 1.00 65.38 90 ASN A N 1
ATOM 740 C CA . ASN A 1 90 ? 0.083 -17.222 -2.666 1.00 65.38 90 ASN A CA 1
ATOM 741 C C . ASN A 1 90 ? 1.168 -16.982 -3.716 1.00 65.38 90 ASN A C 1
ATOM 743 O O . ASN A 1 90 ? 2.168 -17.680 -3.696 1.00 65.38 90 ASN A O 1
ATOM 747 N N . ALA A 1 91 ? 1.059 -15.918 -4.519 1.00 60.47 91 ALA A N 1
ATOM 748 C CA . ALA A 1 91 ? 2.098 -15.569 -5.486 1.00 60.47 91 ALA A CA 1
ATOM 749 C C . ALA A 1 91 ? 3.467 -15.355 -4.817 1.00 60.47 91 ALA A C 1
ATOM 751 O O . ALA A 1 91 ? 4.483 -15.779 -5.349 1.00 60.47 91 ALA A O 1
ATOM 752 N N . THR A 1 92 ? 3.514 -14.737 -3.632 1.00 59.12 92 THR A N 1
ATOM 753 C CA . THR A 1 92 ? 4.764 -14.562 -2.878 1.00 59.12 92 THR A CA 1
ATOM 754 C C . THR A 1 92 ? 5.324 -15.902 -2.418 1.00 59.12 92 THR A C 1
ATOM 756 O O . THR A 1 92 ? 6.523 -16.113 -2.553 1.00 59.12 92 THR A O 1
ATOM 759 N N . ILE A 1 93 ? 4.487 -16.801 -1.891 1.00 63.69 93 ILE A N 1
ATOM 760 C CA . ILE A 1 93 ? 4.892 -18.156 -1.493 1.00 63.69 93 ILE A CA 1
ATOM 761 C C . ILE A 1 93 ? 5.413 -18.923 -2.708 1.00 63.69 93 ILE A C 1
ATOM 763 O O . ILE A 1 93 ? 6.517 -19.448 -2.641 1.00 63.69 93 ILE A O 1
ATOM 767 N N . ASP A 1 94 ? 4.686 -18.905 -3.822 1.00 65.62 94 ASP A N 1
ATOM 768 C CA . ASP A 1 94 ? 5.054 -19.602 -5.055 1.00 65.62 94 ASP A CA 1
ATOM 769 C C . ASP A 1 94 ? 6.379 -19.070 -5.617 1.00 65.62 94 ASP A C 1
ATOM 771 O O . ASP A 1 94 ? 7.268 -19.842 -5.960 1.00 65.62 94 ASP A O 1
ATOM 775 N N . LEU A 1 95 ? 6.561 -17.746 -5.638 1.00 59.09 95 LEU A N 1
ATOM 776 C CA . LEU A 1 95 ? 7.804 -17.101 -6.071 1.00 59.09 95 LEU A CA 1
ATOM 777 C C . LEU A 1 95 ? 8.973 -17.346 -5.109 1.00 59.09 95 LEU A C 1
ATOM 779 O O . LEU A 1 95 ? 10.116 -17.411 -5.550 1.00 59.09 95 LEU A O 1
ATOM 783 N N . SER A 1 96 ? 8.703 -17.462 -3.806 1.00 57.72 96 SER A N 1
ATOM 784 C CA . SER A 1 96 ? 9.726 -17.715 -2.778 1.00 57.72 96 SER A CA 1
ATOM 785 C C . SER A 1 96 ? 10.098 -19.195 -2.672 1.00 57.72 96 SER A C 1
ATOM 787 O O . SER A 1 96 ? 11.183 -19.514 -2.199 1.00 57.72 96 SER A O 1
ATOM 789 N N . ALA A 1 97 ? 9.203 -20.093 -3.092 1.00 63.38 97 ALA A N 1
ATOM 790 C CA . ALA A 1 97 ? 9.422 -21.535 -3.144 1.00 63.38 97 ALA A CA 1
ATOM 791 C C . ALA A 1 97 ? 10.250 -21.963 -4.368 1.00 63.38 97 ALA A C 1
ATOM 793 O O . ALA A 1 97 ? 10.757 -23.082 -4.407 1.00 63.38 97 ALA A O 1
ATOM 794 N N . GLN A 1 98 ? 10.419 -21.082 -5.359 1.00 61.38 98 GLN A N 1
ATOM 795 C CA . GLN A 1 98 ? 11.332 -21.316 -6.471 1.00 61.38 98 GLN A CA 1
ATOM 796 C C . GLN A 1 98 ? 12.780 -21.175 -5.992 1.00 61.38 98 GLN A C 1
ATOM 798 O O . GLN A 1 98 ? 13.195 -20.114 -5.528 1.00 61.38 98 GLN A O 1
ATOM 803 N N . SER A 1 99 ? 13.568 -22.241 -6.154 1.00 56.00 99 SER A N 1
ATOM 804 C CA . SER A 1 99 ? 14.989 -22.306 -5.778 1.00 56.00 99 SER A CA 1
ATOM 805 C C . SER A 1 99 ? 15.836 -21.188 -6.400 1.00 56.00 99 SER A C 1
ATOM 807 O O . SER A 1 99 ? 16.804 -20.740 -5.789 1.00 56.00 99 SER A O 1
ATOM 809 N N . HIS A 1 100 ? 15.428 -20.679 -7.567 1.00 57.41 100 HIS A N 1
ATOM 810 C CA . HIS A 1 100 ? 15.990 -19.494 -8.206 1.00 57.41 100 HIS A CA 1
ATOM 811 C C . HIS A 1 100 ? 14.876 -18.722 -8.912 1.00 57.41 100 HIS A C 1
ATOM 813 O O . HIS A 1 100 ? 14.469 -19.089 -10.014 1.00 57.41 100 HIS A O 1
ATOM 819 N N . SER A 1 101 ? 14.385 -17.632 -8.318 1.00 59.59 101 SER A N 1
ATOM 820 C CA . SER A 1 101 ? 13.512 -16.719 -9.057 1.00 59.59 101 SER A CA 1
ATOM 821 C C . SER A 1 101 ? 14.299 -16.175 -10.252 1.00 59.59 101 SER A C 1
ATOM 823 O O . SER A 1 101 ? 15.205 -15.353 -10.083 1.00 59.59 101 SER A O 1
ATOM 825 N N . THR A 1 102 ? 14.009 -16.661 -11.456 1.00 68.12 102 THR A N 1
ATOM 826 C CA . THR A 1 102 ? 14.751 -16.235 -12.645 1.00 68.12 102 THR A CA 1
ATOM 827 C C . THR A 1 102 ? 14.491 -14.754 -12.930 1.00 68.12 102 THR A C 1
ATOM 829 O O . THR A 1 102 ? 13.482 -14.172 -12.510 1.00 68.12 102 THR A O 1
ATOM 832 N N . ILE A 1 103 ? 15.388 -14.122 -13.688 1.00 67.75 103 ILE A N 1
ATOM 833 C CA . ILE A 1 103 ? 15.207 -12.743 -14.166 1.00 67.75 103 ILE A CA 1
ATOM 834 C C . ILE A 1 103 ? 13.853 -12.592 -14.884 1.00 67.75 103 ILE A C 1
ATOM 836 O O . ILE A 1 103 ? 13.184 -11.571 -14.726 1.00 67.75 103 ILE A O 1
ATOM 840 N N . ALA A 1 104 ? 13.385 -13.635 -15.579 1.00 69.00 104 ALA A N 1
ATOM 841 C CA . ALA A 1 104 ? 12.067 -13.670 -16.209 1.00 69.00 104 ALA A CA 1
ATOM 842 C C . ALA A 1 104 ? 10.912 -13.507 -15.200 1.00 69.00 104 ALA A C 1
ATOM 844 O O . ALA A 1 104 ? 10.055 -12.647 -15.400 1.00 69.00 104 ALA A O 1
ATOM 845 N N . HIS A 1 105 ? 10.913 -14.242 -14.081 1.00 73.75 105 HIS A N 1
ATOM 846 C CA . HIS A 1 105 ? 9.893 -14.087 -13.031 1.00 73.75 105 HIS A CA 1
ATOM 847 C C . HIS A 1 105 ? 9.901 -12.676 -12.438 1.00 73.75 105 HIS A C 1
ATOM 849 O O . HIS A 1 105 ? 8.852 -12.054 -12.257 1.00 73.75 105 HIS A O 1
ATOM 855 N N . SER A 1 106 ? 11.095 -12.127 -12.207 1.00 75.38 106 SER A N 1
ATOM 856 C CA . SER A 1 106 ? 11.247 -10.755 -11.722 1.00 75.38 106 SER A CA 1
ATOM 857 C C . SER A 1 106 ? 10.665 -9.728 -12.701 1.00 75.38 106 SER A C 1
ATOM 859 O O . SER A 1 106 ? 9.970 -8.798 -12.285 1.00 75.38 106 SER A O 1
ATOM 861 N N . ARG A 1 107 ? 10.881 -9.921 -14.010 1.00 76.56 107 ARG A N 1
ATOM 862 C CA . ARG A 1 107 ? 10.306 -9.073 -15.067 1.00 76.56 107 ARG A CA 1
ATOM 863 C C . ARG A 1 107 ? 8.780 -9.138 -15.080 1.00 76.56 107 ARG A C 1
ATOM 865 O O . ARG A 1 107 ? 8.154 -8.086 -15.166 1.00 76.56 107 ARG A O 1
ATOM 872 N N . VAL A 1 108 ? 8.181 -10.323 -14.937 1.00 81.44 108 VAL A N 1
ATOM 873 C CA . VAL A 1 108 ? 6.713 -10.486 -14.892 1.00 81.44 108 VAL A CA 1
ATOM 874 C C . VAL A 1 108 ? 6.104 -9.688 -13.737 1.00 81.44 108 VAL A C 1
ATOM 876 O O . VAL A 1 108 ? 5.161 -8.924 -13.945 1.00 81.44 108 VAL A O 1
ATOM 879 N N . ILE A 1 109 ? 6.674 -9.786 -12.535 1.00 81.62 109 ILE A N 1
ATOM 880 C CA . ILE A 1 109 ? 6.173 -9.043 -11.369 1.00 81.62 109 ILE A CA 1
ATOM 881 C C . ILE A 1 109 ? 6.319 -7.531 -11.581 1.00 81.62 109 ILE A C 1
ATOM 883 O O . ILE A 1 109 ? 5.397 -6.771 -11.291 1.00 81.62 109 ILE A O 1
ATOM 887 N N . LEU A 1 110 ? 7.456 -7.070 -12.109 1.00 83.12 110 LEU A N 1
ATOM 888 C CA . LEU A 1 110 ? 7.676 -5.646 -12.381 1.00 83.12 110 LEU A CA 1
ATOM 889 C C . LEU A 1 110 ? 6.730 -5.101 -13.456 1.00 83.12 110 LEU A C 1
ATOM 891 O O . LEU A 1 110 ? 6.279 -3.961 -13.345 1.00 83.12 110 LEU A O 1
ATOM 895 N N . LEU A 1 111 ? 6.393 -5.904 -14.467 1.00 85.12 111 LEU A N 1
ATOM 896 C CA . LEU A 1 111 ? 5.370 -5.560 -15.453 1.00 85.12 111 LEU A CA 1
ATOM 897 C C . LEU A 1 111 ? 3.985 -5.457 -14.808 1.00 85.12 111 LEU A C 1
ATOM 899 O O . LEU A 1 111 ? 3.277 -4.490 -15.075 1.00 85.12 111 LEU A O 1
ATOM 903 N N . ALA A 1 112 ? 3.622 -6.378 -13.912 1.00 86.94 112 ALA A N 1
ATOM 904 C CA . ALA A 1 112 ? 2.365 -6.296 -13.168 1.00 86.94 112 ALA A CA 1
ATOM 905 C C . ALA A 1 112 ? 2.296 -5.028 -12.295 1.00 86.94 112 ALA A C 1
ATOM 907 O O . ALA A 1 112 ? 1.296 -4.312 -12.323 1.00 86.94 112 ALA A O 1
ATOM 908 N N . ILE A 1 113 ? 3.386 -4.688 -11.593 1.00 88.06 113 ILE A N 1
ATOM 909 C CA . ILE A 1 113 ? 3.498 -3.438 -10.821 1.00 88.06 113 ILE A CA 1
ATOM 910 C C . ILE A 1 113 ? 3.337 -2.220 -11.738 1.00 88.06 113 ILE A C 1
ATOM 912 O O . ILE A 1 113 ? 2.642 -1.271 -11.383 1.00 88.06 113 ILE A O 1
ATOM 916 N N . LYS A 1 114 ? 3.951 -2.235 -12.927 1.00 89.75 114 LYS A N 1
ATOM 917 C CA . LYS A 1 114 ? 3.797 -1.164 -13.918 1.00 89.75 114 LYS A CA 1
ATOM 918 C C . LYS A 1 114 ? 2.339 -1.026 -14.356 1.00 89.75 114 LYS A C 1
ATOM 920 O O . LYS A 1 114 ? 1.821 0.082 -14.362 1.00 89.75 114 LYS A O 1
ATOM 925 N N . ILE A 1 115 ? 1.666 -2.121 -14.696 1.00 89.38 115 ILE A N 1
ATOM 926 C CA . ILE A 1 115 ? 0.254 -2.078 -15.097 1.00 89.38 115 ILE A CA 1
ATOM 927 C C . ILE A 1 115 ? -0.591 -1.459 -13.979 1.00 89.38 115 ILE A C 1
ATOM 929 O O . ILE A 1 115 ? -1.336 -0.519 -14.240 1.00 89.38 115 ILE A O 1
ATOM 933 N N . ASP A 1 116 ? -0.419 -1.898 -12.730 1.00 89.19 116 ASP A N 1
ATOM 934 C CA . ASP A 1 116 ? -1.184 -1.358 -11.602 1.00 89.19 116 ASP A CA 1
ATOM 935 C C . ASP A 1 116 ? -0.876 0.126 -11.336 1.00 89.19 116 ASP A C 1
ATOM 937 O O . ASP A 1 116 ? -1.783 0.948 -11.188 1.00 89.19 116 ASP A O 1
ATOM 941 N N . LEU A 1 117 ? 0.399 0.523 -11.328 1.00 89.44 117 LEU A N 1
ATOM 942 C CA . LEU A 1 117 ? 0.777 1.917 -11.097 1.00 89.44 117 LEU A CA 1
ATOM 943 C C . LEU A 1 117 ? 0.187 2.850 -12.155 1.00 89.44 117 LEU A C 1
ATOM 945 O O . LEU A 1 117 ? -0.211 3.967 -11.820 1.00 89.44 117 LEU A O 1
ATOM 949 N N . TYR A 1 118 ? 0.117 2.411 -13.410 1.00 89.88 118 TYR A N 1
ATOM 950 C CA . TYR A 1 118 ? -0.343 3.216 -14.543 1.00 89.88 118 TYR A CA 1
ATOM 951 C C . TYR A 1 118 ? -1.801 2.954 -14.943 1.00 89.88 118 TYR A C 1
ATOM 953 O O . TYR A 1 118 ? -2.282 3.590 -15.878 1.00 89.88 118 TYR A O 1
ATOM 961 N N . ALA A 1 119 ? -2.523 2.099 -14.213 1.00 89.06 119 ALA A N 1
ATOM 962 C CA . ALA A 1 119 ? -3.948 1.878 -14.422 1.00 89.06 119 ALA A CA 1
ATOM 963 C C . ALA A 1 119 ? -4.726 3.202 -14.341 1.00 89.06 119 ALA A C 1
ATOM 965 O O . ALA A 1 119 ? -4.489 4.026 -13.446 1.00 89.06 119 ALA A O 1
ATOM 966 N N . ASN A 1 120 ? -5.657 3.402 -15.277 1.00 85.19 120 ASN A N 1
ATOM 967 C CA . ASN A 1 120 ? -6.549 4.553 -15.258 1.00 85.19 120 ASN A CA 1
ATOM 968 C C . ASN A 1 120 ? -7.559 4.383 -14.113 1.00 85.19 120 ASN A C 1
ATOM 970 O O . ASN A 1 120 ? -8.349 3.444 -14.114 1.00 85.19 120 ASN A O 1
ATOM 974 N N . ARG A 1 121 ? -7.496 5.275 -13.121 1.00 83.31 121 ARG A N 1
ATOM 975 C CA . ARG A 1 121 ? -8.358 5.265 -11.926 1.00 83.31 121 ARG A CA 1
ATOM 976 C C . ARG A 1 121 ? -9.308 6.473 -11.870 1.00 83.31 121 ARG A C 1
ATOM 978 O O . ARG A 1 121 ? -9.893 6.714 -10.820 1.00 83.31 121 ARG A O 1
ATOM 985 N N . GLY A 1 122 ? -9.435 7.229 -12.965 1.00 79.50 122 GLY A N 1
ATOM 986 C CA . GLY A 1 122 ? -10.162 8.503 -13.002 1.00 79.50 122 GLY A CA 1
ATOM 987 C C . GLY A 1 122 ? -9.373 9.670 -12.390 1.00 79.50 122 GLY A C 1
ATOM 988 O O . GLY A 1 122 ? -8.431 9.471 -11.616 1.00 79.50 122 GLY A O 1
ATOM 989 N N . GLU A 1 123 ? -9.734 10.901 -12.762 1.00 69.50 123 GLU A N 1
ATOM 990 C CA . GLU A 1 123 ? -9.024 12.119 -12.338 1.00 69.50 123 GLU A CA 1
ATOM 991 C C . GLU A 1 123 ? -9.176 12.425 -10.840 1.00 69.50 123 GLU A C 1
ATOM 993 O O . GLU A 1 123 ? -8.228 12.941 -10.238 1.00 69.50 123 GLU A O 1
ATOM 998 N N . ASP A 1 124 ? -10.290 11.990 -10.239 1.00 65.75 124 ASP A N 1
ATOM 999 C CA . ASP A 1 124 ? -10.662 12.187 -8.829 1.00 65.75 124 ASP A CA 1
ATOM 1000 C C . ASP A 1 124 ? -10.165 11.081 -7.885 1.00 65.75 124 ASP A C 1
ATOM 1002 O O . ASP A 1 124 ? -10.650 10.919 -6.762 1.00 65.75 124 ASP A O 1
ATOM 1006 N N . SER A 1 125 ? -9.187 10.276 -8.311 1.00 76.00 125 SER A N 1
ATOM 1007 C CA . SER A 1 125 ? -8.662 9.222 -7.446 1.00 76.00 125 SER A CA 1
ATOM 1008 C C . SER A 1 125 ? -8.074 9.819 -6.161 1.00 76.00 125 SER A C 1
ATOM 1010 O O . SER A 1 125 ? -7.050 10.505 -6.192 1.00 76.00 125 SER A O 1
ATOM 1012 N N . LEU A 1 126 ? -8.648 9.462 -5.004 1.00 78.44 126 LEU A N 1
ATOM 1013 C CA . LEU A 1 126 ? -8.119 9.795 -3.668 1.00 78.44 126 LEU A CA 1
ATOM 1014 C C . LEU A 1 126 ? -6.645 9.388 -3.485 1.00 78.44 126 LEU A C 1
ATOM 1016 O O . LEU A 1 126 ? -5.944 9.910 -2.620 1.00 78.44 126 LEU A O 1
ATOM 1020 N N . LEU A 1 127 ? -6.166 8.450 -4.306 1.00 83.19 127 LEU A N 1
ATOM 1021 C CA . LEU A 1 127 ? -4.803 7.936 -4.288 1.00 83.19 127 LEU A CA 1
ATOM 1022 C C . LEU A 1 127 ? -3.872 8.630 -5.288 1.00 83.19 127 LEU A C 1
ATOM 1024 O O . LEU A 1 127 ? -2.694 8.289 -5.324 1.00 83.19 127 LEU A O 1
ATOM 1028 N N . LYS A 1 128 ? -4.335 9.606 -6.080 1.00 85.75 128 LYS A N 1
ATOM 1029 C CA . LYS A 1 128 ? -3.526 10.285 -7.110 1.00 85.75 128 LYS A CA 1
ATOM 1030 C C . LYS A 1 128 ? -2.214 10.826 -6.542 1.00 85.75 128 LYS A C 1
ATOM 1032 O O . LYS A 1 128 ? -1.143 10.512 -7.057 1.00 85.75 128 LYS A O 1
ATOM 1037 N N . ASN A 1 129 ? -2.297 11.526 -5.412 1.00 89.00 129 ASN A N 1
ATOM 1038 C CA . ASN A 1 129 ? -1.132 12.096 -4.731 1.00 89.00 129 ASN A CA 1
ATOM 1039 C C . ASN A 1 129 ? -0.173 11.022 -4.197 1.00 89.00 129 ASN A C 1
ATOM 1041 O O . ASN A 1 129 ? 1.016 11.282 -4.097 1.00 89.00 129 ASN A O 1
ATOM 1045 N N . VAL A 1 130 ? -0.671 9.818 -3.896 1.00 90.38 130 VAL A N 1
ATOM 1046 C CA . VAL A 1 130 ? 0.118 8.655 -3.453 1.00 90.38 130 VAL A CA 1
ATOM 1047 C C . VAL A 1 130 ? 0.792 7.955 -4.632 1.00 90.38 130 VAL A C 1
ATOM 1049 O O . VAL A 1 130 ? 1.966 7.604 -4.561 1.00 90.38 130 VAL A O 1
ATOM 1052 N N . ILE A 1 131 ? 0.066 7.784 -5.736 1.00 90.94 131 ILE A N 1
ATOM 1053 C CA . ILE A 1 131 ? 0.508 7.024 -6.907 1.00 90.94 131 ILE A CA 1
ATOM 1054 C C . ILE A 1 131 ? 1.603 7.762 -7.687 1.00 90.94 131 ILE A C 1
ATOM 1056 O O . ILE A 1 131 ? 2.516 7.112 -8.194 1.00 90.94 131 ILE A O 1
ATOM 1060 N N . ILE A 1 132 ? 1.547 9.094 -7.788 1.00 91.44 132 ILE A N 1
ATOM 1061 C CA . ILE A 1 132 ? 2.536 9.892 -8.540 1.00 91.44 132 ILE A CA 1
ATOM 1062 C C . ILE A 1 132 ? 3.981 9.605 -8.086 1.00 91.44 132 ILE A C 1
ATOM 1064 O O . ILE A 1 132 ? 4.766 9.118 -8.903 1.00 91.44 132 ILE A O 1
ATOM 1068 N N . PRO A 1 133 ? 4.351 9.781 -6.808 1.00 93.69 133 PRO A N 1
ATOM 1069 C CA . PRO A 1 133 ? 5.723 9.519 -6.379 1.00 93.69 133 PRO A CA 1
ATOM 1070 C C . PRO A 1 133 ? 6.059 8.024 -6.333 1.00 93.69 133 PRO A C 1
ATOM 1072 O O . PRO A 1 133 ? 7.221 7.648 -6.481 1.00 93.69 133 PRO A O 1
ATOM 1075 N N . MET A 1 134 ? 5.063 7.135 -6.209 1.00 94.38 134 MET A N 1
ATOM 1076 C CA . MET A 1 134 ? 5.282 5.698 -6.420 1.00 94.38 134 MET A CA 1
ATOM 1077 C C . MET A 1 134 ? 5.728 5.405 -7.862 1.00 94.38 134 MET A C 1
ATOM 1079 O O . MET A 1 134 ? 6.651 4.614 -8.062 1.00 94.38 134 MET A O 1
ATOM 1083 N N . ARG A 1 135 ? 5.128 6.061 -8.868 1.00 93.88 135 ARG A N 1
ATOM 1084 C CA . ARG A 1 135 ? 5.536 5.944 -10.281 1.00 93.88 135 ARG A CA 1
ATOM 1085 C C . ARG A 1 135 ? 6.948 6.467 -10.499 1.00 93.88 135 ARG A C 1
ATOM 1087 O O . ARG A 1 135 ? 7.736 5.798 -11.162 1.00 93.88 135 ARG A O 1
ATOM 1094 N N . GLU A 1 136 ? 7.273 7.629 -9.940 1.00 93.44 136 GLU A N 1
ATOM 1095 C CA . GLU A 1 136 ? 8.617 8.214 -10.022 1.00 93.44 136 GLU A CA 1
ATOM 1096 C C . GLU A 1 136 ? 9.657 7.274 -9.416 1.00 93.44 136 GLU A C 1
ATOM 1098 O O . GLU A 1 136 ? 10.654 6.947 -10.062 1.00 93.44 136 GLU A O 1
ATOM 1103 N N . LYS A 1 137 ? 9.377 6.733 -8.224 1.00 92.88 137 LYS A N 1
ATOM 1104 C CA . LYS A 1 137 ? 10.258 5.764 -7.574 1.00 92.88 137 LYS A CA 1
ATOM 1105 C C . LYS A 1 137 ? 10.406 4.485 -8.393 1.00 92.88 137 LYS A C 1
ATOM 1107 O O . LYS A 1 137 ? 11.522 3.993 -8.536 1.00 92.88 137 LYS A O 1
ATOM 1112 N N . PHE A 1 138 ? 9.321 3.965 -8.967 1.00 92.06 138 PHE A N 1
ATOM 1113 C CA . PHE A 1 138 ? 9.360 2.785 -9.833 1.00 92.06 138 PHE A CA 1
ATOM 1114 C C . PHE A 1 138 ? 10.241 3.011 -11.068 1.00 92.06 138 PHE A C 1
ATOM 1116 O O . PHE A 1 138 ? 11.070 2.155 -11.373 1.00 92.0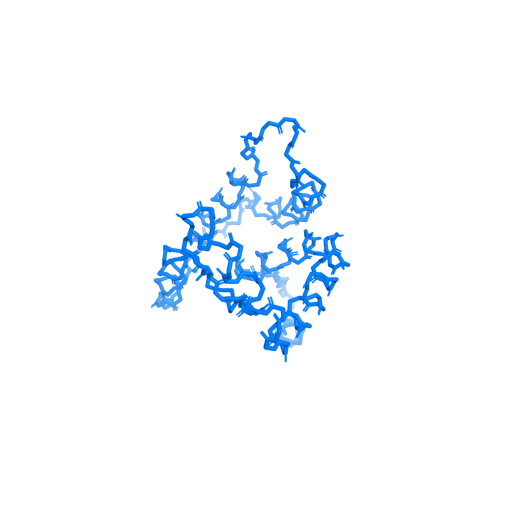6 138 PHE A O 1
ATOM 1123 N N . LYS A 1 139 ? 10.131 4.170 -11.736 1.00 90.81 139 LYS A N 1
ATOM 1124 C CA . LYS A 1 139 ? 10.953 4.504 -12.915 1.00 90.81 139 LYS A CA 1
ATOM 1125 C C . LYS A 1 139 ? 12.452 4.393 -12.626 1.00 90.81 139 LYS A C 1
ATOM 1127 O O . LYS A 1 139 ? 13.162 3.809 -13.435 1.00 90.81 139 LYS A O 1
ATOM 1132 N N . THR A 1 140 ? 12.916 4.835 -11.451 1.00 87.94 140 THR A N 1
ATOM 1133 C CA . THR A 1 140 ? 14.347 4.742 -11.083 1.00 87.94 140 THR A CA 1
ATOM 1134 C C . THR A 1 140 ? 14.904 3.316 -11.078 1.00 87.94 140 THR A C 1
ATOM 1136 O O . THR A 1 140 ? 16.102 3.132 -11.255 1.00 87.94 140 THR A O 1
ATOM 1139 N N . TYR A 1 141 ? 14.050 2.307 -10.885 1.00 82.44 141 TYR A N 1
ATOM 1140 C CA . TYR A 1 141 ? 14.449 0.898 -10.893 1.00 82.44 141 TYR A CA 1
ATOM 1141 C C . TYR A 1 141 ? 14.114 0.207 -12.212 1.00 82.44 141 TYR A C 1
ATOM 1143 O O . TYR A 1 141 ? 14.820 -0.708 -12.618 1.00 82.44 141 TYR A O 1
ATOM 1151 N N . TYR A 1 142 ? 13.039 0.627 -12.875 1.00 81.31 142 TYR A N 1
ATOM 1152 C CA . TYR A 1 142 ? 12.574 0.002 -14.106 1.00 81.31 142 TYR A CA 1
ATOM 1153 C C . TYR A 1 142 ? 13.417 0.382 -15.329 1.00 81.31 142 TYR A C 1
ATOM 1155 O O . TYR A 1 142 ? 13.656 -0.480 -16.167 1.00 81.31 142 TYR A O 1
ATOM 1163 N N . GLU A 1 143 ? 13.894 1.629 -15.437 1.00 77.12 143 GLU A N 1
ATOM 1164 C CA . GLU A 1 143 ? 14.725 2.053 -16.580 1.00 77.12 143 GLU A CA 1
ATOM 1165 C C . GLU A 1 143 ? 16.059 1.292 -16.636 1.00 77.12 143 GLU A C 1
ATOM 1167 O O . GLU A 1 143 ? 16.453 0.836 -17.703 1.00 77.12 143 GLU A O 1
ATOM 1172 N N . VAL A 1 144 ? 16.674 1.021 -15.479 1.00 67.81 144 VAL A N 1
ATOM 1173 C CA . VAL A 1 144 ? 17.909 0.215 -15.356 1.00 67.81 144 VAL A CA 1
ATOM 1174 C C . VAL A 1 144 ? 17.724 -1.228 -15.855 1.00 67.81 144 VAL A C 1
ATOM 1176 O O . VAL A 1 144 ? 18.686 -1.900 -16.200 1.00 67.81 144 VAL A O 1
ATOM 1179 N N . LEU A 1 145 ? 16.484 -1.724 -15.904 1.00 65.38 145 LEU A N 1
ATOM 1180 C CA . LEU A 1 145 ? 16.158 -3.091 -16.328 1.00 65.38 145 LEU A CA 1
ATOM 1181 C C . LEU A 1 145 ? 15.724 -3.189 -17.799 1.00 65.38 145 LEU A C 1
ATOM 1183 O O . LEU A 1 145 ? 15.436 -4.293 -18.272 1.00 65.38 145 LEU A O 1
ATOM 1187 N N . LYS A 1 146 ? 15.611 -2.057 -18.511 1.00 63.06 146 LYS A N 1
ATOM 1188 C CA . LYS A 1 146 ? 15.295 -2.039 -19.948 1.00 63.06 146 LYS A CA 1
ATOM 1189 C C . LYS A 1 146 ? 16.507 -2.308 -20.821 1.00 63.06 146 LYS A C 1
ATOM 1191 O O . LYS A 1 146 ? 16.322 -2.793 -21.935 1.00 63.06 146 LYS A O 1
ATOM 1196 N N . GLU A 1 147 ? 17.705 -1.992 -20.340 1.00 58.78 147 GLU A N 1
ATOM 1197 C CA . GLU A 1 147 ? 18.917 -2.375 -21.048 1.00 58.78 147 GLU A CA 1
ATOM 1198 C C . GLU A 1 147 ? 18.949 -3.904 -21.153 1.00 58.78 147 GLU A C 1
ATOM 1200 O O . GLU A 1 147 ? 18.646 -4.589 -20.166 1.00 58.78 147 GLU A O 1
ATOM 1205 N N . PRO A 1 148 ? 19.221 -4.464 -22.344 1.00 48.66 148 PRO A N 1
ATOM 1206 C CA . PRO A 1 148 ? 19.390 -5.893 -22.492 1.00 48.66 148 PRO A CA 1
ATOM 1207 C C . PRO A 1 148 ? 20.608 -6.280 -21.660 1.00 48.66 148 PRO A C 1
ATOM 1209 O O . PRO A 1 148 ? 21.750 -6.150 -22.087 1.00 48.66 148 PRO A O 1
ATOM 1212 N N . THR A 1 149 ? 20.370 -6.740 -20.436 1.00 51.03 149 THR A N 1
ATOM 1213 C CA . THR A 1 149 ? 21.372 -7.504 -19.713 1.00 51.03 149 THR A CA 1
ATOM 1214 C C . THR A 1 149 ? 21.629 -8.726 -20.575 1.00 51.03 149 THR A C 1
ATOM 1216 O O . THR A 1 149 ? 20.743 -9.573 -20.688 1.00 51.03 149 THR A O 1
ATOM 1219 N N . HIS A 1 150 ? 22.782 -8.752 -21.242 1.00 37.56 150 HIS A N 1
ATOM 1220 C CA . HIS A 1 150 ? 23.317 -9.920 -21.924 1.00 37.56 150 HIS A CA 1
ATOM 1221 C C . HIS A 1 150 ? 23.466 -11.045 -20.893 1.00 37.56 150 HIS A C 1
ATOM 1223 O O . HIS A 1 150 ? 24.501 -11.178 -20.246 1.00 37.56 150 HIS A O 1
ATOM 1229 N N . ILE A 1 151 ? 22.386 -11.790 -20.684 1.00 37.75 151 ILE A N 1
ATOM 1230 C CA . ILE A 1 151 ? 22.346 -13.095 -20.034 1.00 37.75 151 ILE A CA 1
ATOM 1231 C C . ILE A 1 151 ? 21.483 -13.966 -20.933 1.00 37.75 151 ILE A C 1
ATOM 1233 O O . ILE A 1 151 ? 20.341 -13.537 -21.222 1.00 37.75 151 ILE A O 1
#

Organism: NCBI:txid588596